Protein AF-A0A9X1B6A2-F1 (afdb_monomer)

Secondary structure (DSSP, 8-state):
---------S-HHHHHHTTPPP-------TTSTTHHHHHHHHHHHHHH-THHHHHHHHHHHHHHHHTTS--

Radius of gyration: 17.86 Å; Cα contacts (8 Å, |Δi|>4): 15; chains: 1; bounding box: 46×41×30 Å

Organism: NCBI:txid1064514

Sequence (71 aa):
MGDQTLQNPANPSELEARGLRPVVLWVPDTRRPGCADEFRRQLSLVESEPDDRQTLDFIEAAAWSDLRRCS

InterPro domains:
  IPR021558 Antitoxin MazE-like [PF11455] (14-63)

Foldseek 3Di:
DDDPPQPDVDDQVVCVVVVHHDDRDDDPDCPDPCNVVVVVVVVVVLVVDPVNVVVVVVVVVVVVVVVVVPD

pLDDT: mean 76.06, std 13.66, range [38.69, 90.94]

Solvent-accessible surface area (backbone atoms only — not comparable to full-atom values): 4751 Å² total; per-residue (Å²): 137,80,85,78,73,81,85,67,92,68,58,65,70,64,36,46,77,71,77,40,79,90,78,90,77,91,72,80,72,74,83,45,90,63,38,68,58,52,50,52,55,52,50,54,54,54,73,68,42,79,67,52,57,61,53,51,53,49,51,53,55,53,63,63,60,60,64,75,77,76,122

Mean predicted aligned error: 11.27 Å

Structure (mmCIF, N/CA/C/O backbone):
data_AF-A0A9X1B6A2-F1
#
_entry.id   AF-A0A9X1B6A2-F1
#
loop_
_atom_site.group_PDB
_atom_site.id
_atom_site.type_symbol
_atom_site.label_atom_id
_atom_site.label_alt_id
_atom_site.label_comp_id
_atom_site.label_asym_id
_atom_site.label_entity_id
_atom_site.label_seq_id
_atom_site.pdbx_PDB_ins_code
_atom_site.Cartn_x
_atom_site.Cartn_y
_atom_site.Cartn_z
_atom_site.occupancy
_atom_site.B_iso_or_equiv
_atom_site.auth_seq_id
_atom_site.auth_comp_id
_atom_site.auth_asym_id
_atom_site.auth_atom_id
_atom_site.pdbx_PDB_model_num
ATOM 1 N N . MET A 1 1 ? 24.543 -0.425 -0.618 1.00 38.69 1 MET A N 1
ATOM 2 C CA . MET A 1 1 ? 23.244 -0.618 0.057 1.00 38.69 1 MET A CA 1
ATOM 3 C C . MET A 1 1 ? 22.688 0.782 0.273 1.00 38.69 1 MET A C 1
ATOM 5 O O . MET A 1 1 ? 23.148 1.464 1.173 1.00 38.69 1 MET A O 1
ATOM 9 N N . GLY A 1 2 ? 21.936 1.298 -0.701 1.00 47.28 2 GLY A N 1
ATOM 10 C CA . GLY A 1 2 ? 21.645 2.733 -0.806 1.00 47.28 2 GLY A CA 1
ATOM 11 C C . GLY A 1 2 ? 20.527 3.158 0.137 1.00 47.28 2 GLY A C 1
ATOM 12 O O . GLY A 1 2 ? 19.470 2.532 0.140 1.00 47.28 2 GLY A O 1
ATOM 13 N N . ASP A 1 3 ? 20.795 4.207 0.906 1.00 51.12 3 ASP A N 1
ATOM 14 C CA . ASP A 1 3 ? 19.832 4.970 1.696 1.00 51.12 3 ASP A CA 1
ATOM 15 C C . ASP A 1 3 ? 18.777 5.569 0.749 1.00 51.12 3 ASP A C 1
ATOM 17 O O . ASP A 1 3 ? 19.038 6.532 0.028 1.00 51.12 3 ASP A O 1
ATOM 21 N N . GLN A 1 4 ? 17.617 4.913 0.643 1.00 50.09 4 GLN A N 1
ATOM 22 C CA . GLN A 1 4 ? 16.482 5.419 -0.127 1.00 50.09 4 GLN A CA 1
ATOM 23 C C . GLN A 1 4 ? 15.692 6.350 0.780 1.00 50.09 4 GLN A C 1
ATOM 25 O O . GLN A 1 4 ? 14.755 5.938 1.465 1.00 50.09 4 GLN A O 1
ATOM 30 N N . THR A 1 5 ? 16.119 7.609 0.802 1.00 52.00 5 THR A N 1
ATOM 31 C CA . THR A 1 5 ? 15.431 8.695 1.490 1.00 52.00 5 THR A CA 1
ATOM 32 C C . THR A 1 5 ? 13.958 8.694 1.083 1.00 52.00 5 THR A C 1
ATOM 34 O O . THR A 1 5 ? 13.630 8.834 -0.095 1.00 52.00 5 THR A O 1
ATOM 37 N N . LEU A 1 6 ? 13.079 8.507 2.069 1.00 57.41 6 LEU A N 1
ATOM 38 C CA . LEU A 1 6 ? 11.627 8.613 1.953 1.00 57.41 6 LEU A CA 1
ATOM 39 C C . LEU A 1 6 ? 11.263 9.893 1.197 1.00 57.41 6 LEU A C 1
ATOM 41 O O . LEU A 1 6 ? 11.358 10.996 1.734 1.00 57.41 6 LEU A O 1
ATOM 45 N N . GLN A 1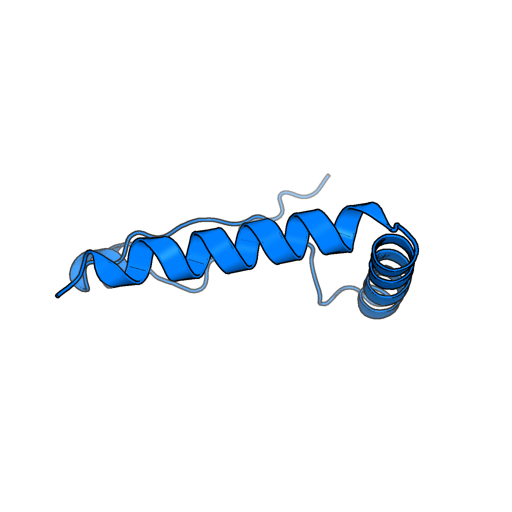 7 ? 10.858 9.747 -0.060 1.00 58.91 7 GLN A N 1
ATOM 46 C CA . GLN A 1 7 ? 10.413 10.864 -0.876 1.00 58.91 7 GLN A CA 1
ATOM 47 C C . GLN A 1 7 ? 8.999 11.246 -0.420 1.00 58.91 7 GLN A C 1
ATOM 49 O O . GLN A 1 7 ? 8.011 10.807 -0.999 1.00 58.91 7 GLN A O 1
ATOM 54 N N . ASN A 1 8 ? 8.898 12.014 0.666 1.00 64.44 8 ASN A N 1
ATOM 55 C CA . ASN A 1 8 ? 7.639 12.604 1.1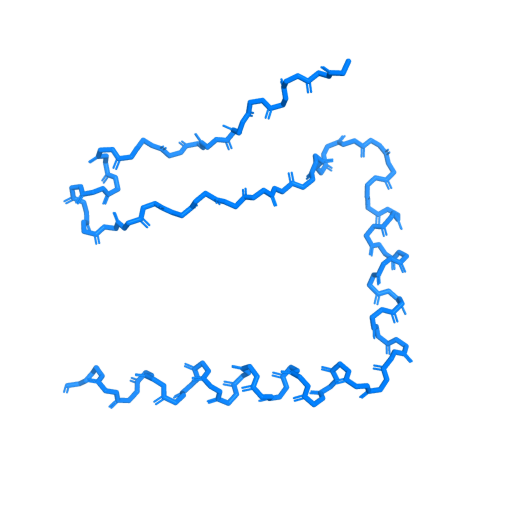07 1.00 64.44 8 ASN A CA 1
ATOM 56 C C . ASN A 1 8 ? 7.479 13.983 0.440 1.00 64.44 8 ASN A C 1
ATOM 58 O O . ASN A 1 8 ? 8.204 14.909 0.805 1.00 64.44 8 ASN A O 1
ATOM 62 N N . PRO A 1 9 ? 6.568 14.149 -0.536 1.00 64.44 9 PRO A N 1
ATOM 63 C CA . PRO A 1 9 ? 6.387 15.420 -1.231 1.00 64.44 9 PRO A CA 1
ATOM 64 C C . PRO A 1 9 ? 5.666 16.482 -0.385 1.00 64.44 9 PRO A C 1
ATOM 66 O O . PRO A 1 9 ? 5.565 17.625 -0.824 1.00 64.44 9 PRO A O 1
ATOM 69 N N . ALA A 1 10 ? 5.142 16.130 0.794 1.00 68.12 10 ALA A N 1
ATOM 70 C CA . ALA A 1 10 ? 4.369 17.038 1.631 1.00 68.12 10 ALA A CA 1
ATOM 71 C C . ALA A 1 10 ? 5.192 17.598 2.800 1.00 68.12 10 ALA A C 1
ATOM 73 O O . ALA A 1 10 ? 5.900 16.865 3.491 1.00 68.12 10 ALA A O 1
ATOM 74 N N . ASN A 1 11 ? 5.045 18.903 3.053 1.00 79.88 11 ASN A N 1
ATOM 75 C CA . ASN A 1 11 ? 5.624 19.578 4.210 1.00 79.88 11 ASN A CA 1
ATOM 76 C C . ASN A 1 11 ? 4.793 19.246 5.470 1.00 79.88 11 ASN A C 1
ATOM 78 O O . ASN A 1 11 ? 3.620 19.631 5.528 1.00 79.88 11 ASN A O 1
ATOM 82 N N . PRO A 1 12 ? 5.356 18.557 6.484 1.00 77.94 12 PRO A N 1
ATOM 83 C CA . PRO A 1 12 ? 4.614 18.161 7.682 1.00 77.94 12 PRO A CA 1
ATOM 84 C C . PRO A 1 12 ? 3.917 19.332 8.383 1.00 77.94 12 PRO A C 1
ATOM 86 O O . PRO A 1 12 ? 2.769 19.193 8.797 1.00 77.94 12 PRO A O 1
ATOM 89 N N . SER A 1 13 ? 4.552 20.507 8.431 1.00 80.00 13 SER A N 1
ATOM 90 C CA . SER A 1 13 ? 3.989 21.691 9.089 1.00 80.00 13 SER A CA 1
ATOM 91 C C . SER A 1 13 ? 2.755 22.248 8.369 1.00 80.00 13 SER A C 1
ATOM 93 O O . SER A 1 13 ? 1.846 22.769 9.012 1.00 80.00 13 SER A O 1
ATOM 95 N N . GLU A 1 14 ? 2.676 22.114 7.042 1.00 84.50 14 GLU A N 1
ATOM 96 C CA . GLU A 1 14 ? 1.495 22.527 6.269 1.00 84.50 14 GLU A CA 1
ATOM 97 C C . GLU A 1 14 ? 0.325 21.553 6.446 1.00 84.50 14 GLU A C 1
ATOM 99 O O . GLU A 1 14 ? -0.836 21.967 6.437 1.00 84.50 14 GLU A O 1
ATOM 104 N N . LEU A 1 15 ? 0.623 20.262 6.622 1.00 82.75 15 LEU A N 1
ATOM 105 C CA . LEU A 1 15 ? -0.381 19.241 6.916 1.00 82.75 15 LEU A CA 1
ATOM 106 C C . LEU A 1 15 ? -0.951 19.431 8.326 1.00 82.75 15 LEU A C 1
ATOM 108 O O . LEU A 1 15 ? -2.170 19.452 8.491 1.00 82.75 15 LEU A O 1
ATOM 112 N N . GLU A 1 16 ? -0.089 19.673 9.314 1.00 85.75 16 GLU A N 1
ATOM 113 C CA . GLU A 1 16 ? -0.489 19.934 10.701 1.00 85.75 16 GLU A CA 1
ATOM 114 C C . GLU A 1 16 ? -1.366 21.186 10.825 1.00 85.75 16 GLU A C 1
ATOM 116 O O . GLU A 1 16 ? -2.403 21.146 11.487 1.00 85.75 16 GLU A O 1
ATOM 121 N N . ALA A 1 17 ? -1.020 22.271 10.123 1.00 88.69 17 ALA A N 1
ATOM 122 C CA . ALA A 1 17 ? -1.819 23.500 10.097 1.00 88.69 17 ALA A CA 1
ATOM 123 C C . ALA A 1 17 ? -3.232 23.300 9.514 1.00 88.69 17 ALA A C 1
ATOM 125 O O . ALA A 1 17 ? -4.145 24.066 9.819 1.00 88.69 17 ALA A O 1
ATOM 126 N N . ARG A 1 18 ? -3.430 22.263 8.689 1.00 88.06 18 ARG A N 1
ATOM 127 C CA . ARG A 1 18 ? -4.733 21.870 8.124 1.00 88.06 18 ARG A CA 1
ATOM 128 C C . ARG A 1 18 ? -5.451 20.807 8.963 1.00 88.06 18 ARG A C 1
ATOM 130 O O . ARG A 1 18 ? -6.485 20.303 8.535 1.00 88.06 18 ARG A O 1
ATOM 137 N N . GLY A 1 19 ? -4.913 20.452 10.133 1.00 89.69 19 GLY A N 1
ATOM 138 C CA . GLY A 1 19 ? -5.455 19.405 11.001 1.00 89.69 19 GLY A CA 1
ATOM 139 C C . GLY A 1 19 ? -5.191 17.980 10.505 1.00 89.69 19 GLY A C 1
ATOM 140 O O . GLY A 1 19 ? -5.819 17.042 10.990 1.00 89.69 19 GLY A O 1
ATOM 141 N N . LEU A 1 20 ? -4.276 17.793 9.547 1.00 87.44 20 LEU A N 1
ATOM 142 C CA . LEU A 1 20 ? -3.901 16.485 9.014 1.00 87.44 20 LEU A CA 1
ATOM 143 C C . LEU A 1 20 ? -2.655 15.955 9.729 1.00 87.44 20 LEU A C 1
ATOM 145 O O . LEU A 1 20 ? -1.696 16.684 9.974 1.00 87.44 20 LEU A O 1
ATOM 149 N N . ARG A 1 21 ? -2.649 14.655 10.035 1.00 84.00 21 ARG A N 1
ATOM 150 C CA . ARG A 1 21 ? -1.485 13.961 10.598 1.00 84.00 21 ARG A CA 1
ATOM 151 C C . ARG A 1 21 ? -0.764 13.203 9.480 1.00 84.00 21 ARG A C 1
ATOM 153 O O . ARG A 1 21 ? -1.367 12.300 8.903 1.00 84.00 21 ARG A O 1
ATOM 160 N N . PRO A 1 22 ? 0.495 13.541 9.154 1.00 79.88 22 PRO A N 1
ATOM 161 C CA . PRO A 1 22 ? 1.242 12.810 8.140 1.00 79.88 22 PRO A CA 1
ATOM 162 C C . PRO A 1 22 ? 1.502 11.369 8.591 1.00 79.88 22 PRO A C 1
ATOM 164 O O . PRO A 1 22 ? 1.978 11.132 9.701 1.00 79.88 22 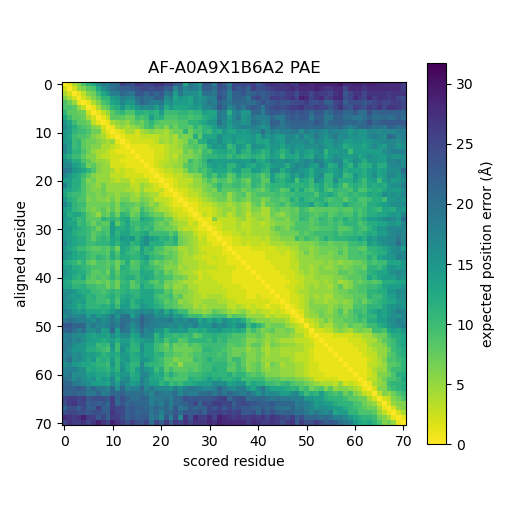PRO A O 1
ATOM 167 N N . VAL A 1 23 ? 1.219 10.414 7.705 1.00 79.88 23 VAL A N 1
ATOM 168 C CA . VAL A 1 23 ? 1.595 9.005 7.859 1.00 79.88 23 VAL A CA 1
ATOM 169 C C . VAL A 1 23 ? 2.631 8.690 6.793 1.00 79.88 23 VAL A C 1
ATOM 171 O O . VAL A 1 23 ? 2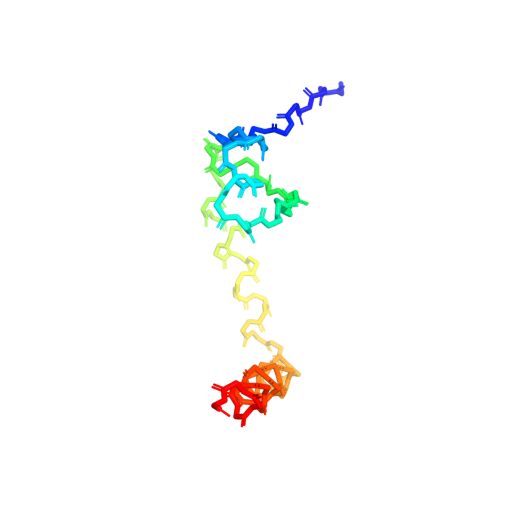.414 8.935 5.608 1.00 79.88 23 VAL A O 1
ATOM 174 N N . VAL A 1 24 ? 3.775 8.171 7.225 1.00 75.25 24 VAL A N 1
ATOM 175 C CA . VAL A 1 24 ? 4.863 7.791 6.329 1.00 75.25 24 VAL A CA 1
ATOM 176 C C . VAL A 1 24 ? 4.711 6.313 5.996 1.00 75.25 24 VAL A C 1
ATOM 178 O O . VAL A 1 24 ? 4.860 5.464 6.872 1.00 75.25 24 VAL A O 1
ATOM 181 N N . LEU A 1 25 ? 4.413 6.012 4.733 1.00 77.69 25 LEU A N 1
ATOM 182 C CA . LEU A 1 25 ? 4.359 4.649 4.216 1.00 77.69 25 LEU A CA 1
ATOM 183 C C . LEU A 1 25 ? 5.623 4.359 3.404 1.00 77.69 25 LEU A C 1
ATOM 185 O O . LEU A 1 25 ? 6.066 5.193 2.613 1.00 77.69 25 LEU A O 1
ATOM 189 N N . TRP A 1 26 ? 6.186 3.166 3.573 1.00 78.62 26 TRP A N 1
ATOM 190 C CA . TRP A 1 26 ? 7.232 2.685 2.680 1.00 78.62 26 TRP A CA 1
ATOM 191 C C . TRP A 1 26 ? 6.601 2.159 1.387 1.00 78.62 26 TRP A C 1
ATOM 193 O O . TRP A 1 26 ? 5.753 1.269 1.426 1.00 78.62 26 TRP A O 1
ATOM 203 N N . VAL A 1 27 ? 7.018 2.715 0.249 1.00 80.06 27 VAL A N 1
ATOM 204 C CA . VAL A 1 27 ? 6.545 2.328 -1.086 1.00 80.06 27 VAL A CA 1
ATOM 205 C C . VAL A 1 27 ? 7.754 1.871 -1.908 1.00 80.06 27 VAL A C 1
ATOM 207 O O . VAL A 1 27 ? 8.769 2.572 -1.907 1.00 80.06 27 V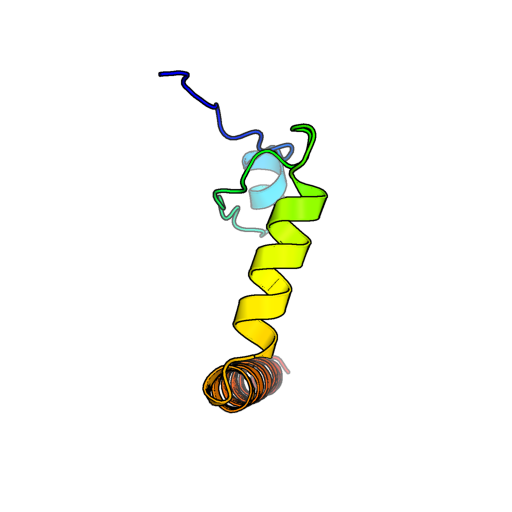AL A O 1
ATOM 210 N N . PRO A 1 28 ? 7.687 0.728 -2.612 1.00 76.25 28 PRO A N 1
ATOM 211 C CA . PRO A 1 28 ? 8.752 0.322 -3.527 1.00 76.25 28 PRO A CA 1
ATOM 212 C C . PRO A 1 28 ? 8.905 1.325 -4.685 1.00 76.25 28 PRO A C 1
ATOM 214 O O . PRO A 1 28 ? 7.923 1.925 -5.121 1.00 76.25 28 PRO A O 1
ATOM 217 N N . ASP A 1 29 ? 10.124 1.508 -5.213 1.00 81.25 29 ASP A N 1
ATOM 218 C CA . ASP A 1 29 ? 10.362 2.451 -6.321 1.00 81.25 29 ASP A CA 1
ATOM 219 C C . ASP A 1 29 ? 9.648 1.995 -7.604 1.00 81.25 29 ASP A C 1
ATOM 221 O O . ASP A 1 29 ? 10.117 1.114 -8.332 1.00 81.25 29 ASP A O 1
ATOM 225 N N . THR A 1 30 ? 8.522 2.644 -7.898 1.00 82.88 30 THR A N 1
ATOM 226 C CA . THR A 1 30 ? 7.662 2.343 -9.046 1.00 82.88 30 THR A CA 1
ATOM 227 C C . THR A 1 30 ? 8.269 2.749 -10.387 1.00 82.88 30 THR A C 1
ATOM 229 O O . THR A 1 30 ? 7.767 2.351 -11.438 1.00 82.88 30 THR A O 1
ATOM 2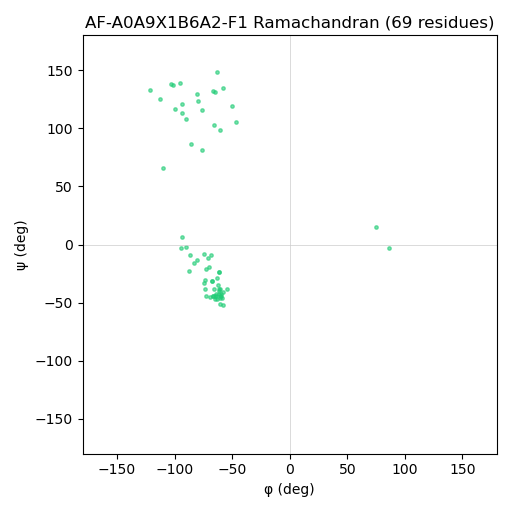32 N N . ARG A 1 31 ? 9.365 3.519 -10.380 1.00 82.19 31 ARG A N 1
ATOM 233 C CA . ARG A 1 31 ? 10.048 3.995 -11.594 1.00 82.19 31 ARG A CA 1
ATOM 234 C C . ARG A 1 31 ? 11.078 3.000 -12.115 1.00 82.19 31 ARG A C 1
ATOM 236 O O . ARG A 1 31 ? 11.624 3.198 -13.201 1.00 82.19 31 ARG A O 1
ATOM 243 N N . ARG A 1 32 ? 11.381 1.940 -11.359 1.00 84.69 32 ARG A N 1
ATOM 244 C CA . ARG A 1 32 ? 12.326 0.913 -11.796 1.00 84.69 32 ARG A CA 1
ATOM 245 C C . ARG A 1 32 ? 11.746 0.156 -13.003 1.00 84.69 32 ARG A C 1
ATOM 247 O O . ARG A 1 32 ? 10.604 -0.307 -12.936 1.00 84.69 32 ARG A O 1
ATOM 254 N N . PRO A 1 33 ? 12.513 -0.037 -14.091 1.00 83.19 33 PRO A N 1
ATOM 255 C CA . PRO A 1 33 ? 12.056 -0.863 -15.205 1.00 83.19 33 PRO A CA 1
ATOM 256 C C . PRO A 1 33 ? 11.729 -2.284 -14.717 1.00 83.19 33 PRO A C 1
ATOM 258 O O . PRO A 1 33 ? 12.478 -2.860 -13.926 1.00 83.19 33 PRO A O 1
ATOM 261 N N . GLY A 1 34 ? 10.591 -2.826 -15.160 1.00 83.81 34 GLY A N 1
ATOM 262 C CA . GLY A 1 34 ? 10.067 -4.131 -14.730 1.00 83.81 34 GLY A CA 1
ATOM 263 C C . GLY A 1 34 ? 9.208 -4.105 -13.458 1.00 83.81 34 GLY A C 1
ATOM 264 O O . GLY A 1 34 ? 8.643 -5.130 -13.091 1.00 83.81 34 GLY A O 1
ATOM 265 N N . CYS A 1 35 ? 9.044 -2.950 -12.801 1.00 85.50 35 CYS A N 1
ATOM 266 C CA . CYS A 1 35 ? 8.194 -2.842 -11.612 1.00 85.50 35 CYS A CA 1
ATOM 267 C C . CYS A 1 35 ? 6.724 -3.196 -11.906 1.00 85.50 35 CYS A C 1
ATOM 269 O O . CYS A 1 35 ? 6.099 -3.920 -11.139 1.00 85.50 35 CYS A O 1
ATOM 271 N N . ALA A 1 36 ? 6.194 -2.773 -13.059 1.00 87.31 36 ALA A N 1
ATOM 272 C CA . ALA A 1 36 ? 4.836 -3.123 -13.480 1.00 87.31 36 ALA A CA 1
ATOM 273 C C . ALA A 1 36 ? 4.638 -4.635 -13.689 1.00 87.31 36 ALA A C 1
ATOM 275 O O . ALA A 1 36 ? 3.563 -5.155 -13.402 1.00 87.31 36 ALA A O 1
ATOM 276 N N . ASP A 1 37 ? 5.657 -5.345 -14.174 1.00 89.69 37 ASP A N 1
ATOM 277 C CA . ASP A 1 37 ? 5.579 -6.793 -14.391 1.00 89.69 37 ASP A CA 1
ATOM 278 C C . ASP A 1 37 ? 5.626 -7.556 -13.068 1.00 89.69 37 ASP A C 1
ATOM 280 O O . ASP A 1 37 ? 4.866 -8.505 -12.877 1.00 89.69 37 ASP A O 1
ATOM 284 N N . GLU A 1 38 ? 6.443 -7.090 -12.122 1.00 86.94 38 GLU A N 1
ATOM 285 C CA . GLU A 1 38 ? 6.453 -7.628 -10.763 1.00 86.94 38 GLU A CA 1
ATOM 286 C C . GLU A 1 38 ? 5.118 -7.374 -10.053 1.00 86.94 38 GLU A C 1
ATOM 288 O O . GLU A 1 38 ? 4.570 -8.295 -9.454 1.00 86.94 38 GLU A O 1
ATOM 293 N N . PHE A 1 39 ? 4.529 -6.180 -10.194 1.00 87.81 39 PHE A N 1
ATOM 294 C C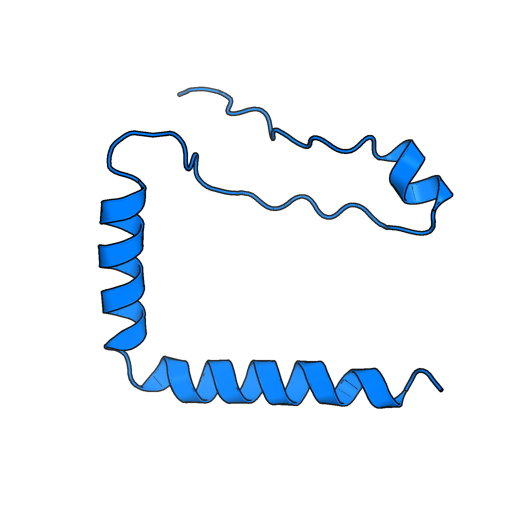A . PHE A 1 39 ? 3.190 -5.912 -9.666 1.00 87.81 39 PHE A CA 1
ATOM 295 C C . PHE A 1 39 ? 2.143 -6.850 -10.262 1.00 87.81 39 PHE A C 1
ATOM 297 O O . PHE A 1 39 ? 1.358 -7.425 -9.518 1.00 87.81 39 PHE A O 1
ATOM 304 N N . ARG A 1 40 ? 2.140 -7.060 -11.584 1.00 88.75 40 ARG A N 1
ATOM 305 C CA . ARG A 1 40 ? 1.207 -8.004 -12.223 1.00 88.75 40 ARG A CA 1
ATOM 306 C C . ARG A 1 40 ? 1.376 -9.421 -11.689 1.00 88.75 40 ARG A C 1
ATOM 308 O O . ARG A 1 40 ? 0.384 -10.079 -11.393 1.00 88.75 40 ARG A O 1
ATOM 315 N N . ARG A 1 41 ? 2.621 -9.882 -11.547 1.00 90.94 41 ARG A N 1
ATOM 316 C CA . ARG A 1 41 ? 2.920 -11.2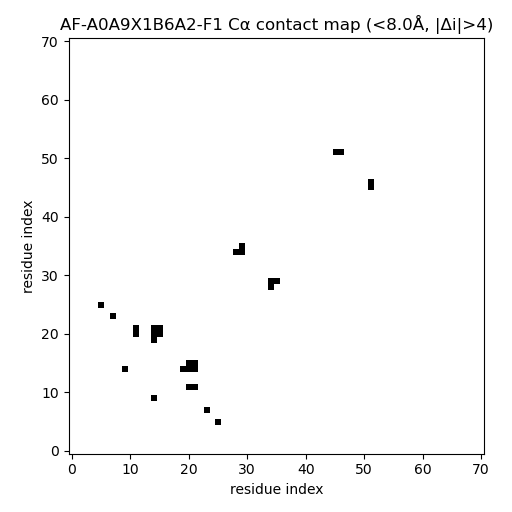01 -10.986 1.00 90.94 41 ARG A CA 1
ATOM 317 C C . ARG A 1 41 ? 2.407 -11.324 -9.551 1.00 90.94 41 ARG A C 1
ATOM 319 O O . ARG A 1 41 ? 1.792 -12.332 -9.229 1.00 90.94 41 ARG A O 1
ATOM 326 N N . GLN A 1 42 ? 2.647 -10.322 -8.708 1.00 88.56 42 GLN A N 1
ATOM 327 C CA . GLN A 1 42 ? 2.209 -10.327 -7.311 1.00 88.56 42 GLN A CA 1
ATOM 328 C C . GLN A 1 42 ? 0.684 -10.266 -7.184 1.00 88.56 42 GLN A C 1
ATOM 330 O O . 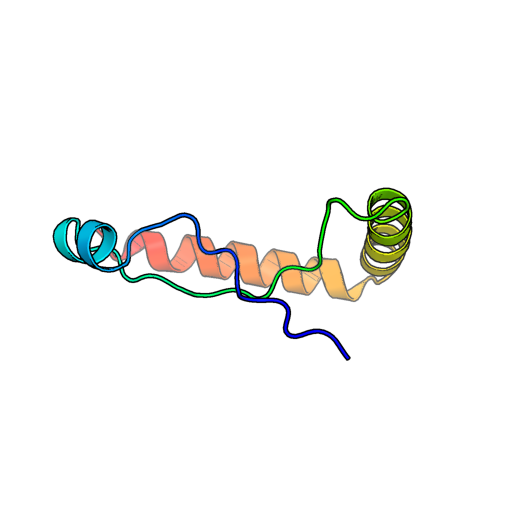GLN A 1 42 ? 0.114 -11.048 -6.433 1.00 88.56 42 GLN A O 1
ATOM 335 N N . LEU A 1 43 ? 0.020 -9.408 -7.963 1.00 87.00 43 LEU A N 1
ATOM 336 C CA . LEU A 1 43 ? -1.443 -9.320 -7.993 1.00 87.00 43 LEU A CA 1
ATOM 337 C C . LEU A 1 43 ? -2.080 -10.649 -8.409 1.00 87.00 43 LEU A C 1
ATOM 339 O O . LEU A 1 43 ? -3.023 -11.096 -7.771 1.00 87.00 43 LEU A O 1
ATOM 343 N N . SER A 1 44 ? -1.523 -11.322 -9.419 1.00 87.69 44 SER A N 1
ATOM 344 C CA . SER A 1 44 ? -2.022 -12.632 -9.847 1.00 87.69 44 SER A CA 1
ATOM 345 C C . SER A 1 44 ? -1.892 -13.713 -8.769 1.00 87.69 44 SER A C 1
ATOM 347 O O . SER A 1 44 ? -2.677 -14.657 -8.788 1.00 87.69 44 SER A O 1
ATOM 349 N N . LEU A 1 45 ? -0.903 -13.619 -7.873 1.00 86.56 45 LEU A N 1
ATOM 350 C CA . LEU A 1 45 ? -0.752 -14.566 -6.763 1.00 86.56 45 LEU A CA 1
ATOM 351 C C . LEU A 1 45 ? -1.824 -14.332 -5.696 1.00 86.56 45 LEU A C 1
ATOM 353 O O . LEU A 1 45 ? -2.453 -15.289 -5.262 1.00 86.56 45 LEU A O 1
ATOM 357 N N . VAL A 1 46 ? -2.067 -13.068 -5.346 1.00 83.00 46 VAL A N 1
ATOM 358 C CA . VAL A 1 46 ? -3.136 -12.640 -4.425 1.00 83.00 46 VAL A CA 1
ATOM 359 C C . VAL A 1 46 ? -4.500 -13.105 -4.955 1.00 83.00 46 VAL A C 1
ATOM 361 O O . VAL A 1 46 ? -5.220 -13.850 -4.307 1.00 83.00 46 VAL A O 1
ATOM 364 N N . GLU A 1 47 ? -4.826 -12.814 -6.216 1.00 82.12 47 GLU A N 1
ATOM 365 C CA . GLU A 1 47 ? -6.108 -13.235 -6.809 1.00 82.12 47 GLU A CA 1
ATOM 366 C C . GLU A 1 47 ? -6.317 -14.759 -6.856 1.00 82.12 47 GLU A C 1
ATOM 368 O O . GLU A 1 47 ? -7.458 -15.221 -6.927 1.00 82.12 47 GLU A O 1
ATOM 373 N N . SER A 1 48 ? -5.236 -15.545 -6.843 1.00 81.12 48 SER A N 1
ATOM 374 C CA . SER A 1 48 ? -5.318 -17.007 -6.853 1.00 81.12 48 SER A CA 1
ATOM 375 C C . SER A 1 48 ? -5.597 -17.624 -5.478 1.00 81.12 48 SER A C 1
ATOM 377 O O . SER A 1 48 ? -5.960 -18.800 -5.417 1.00 81.12 48 SER A O 1
ATOM 379 N N . GLU A 1 49 ? -5.474 -16.849 -4.395 1.00 79.25 49 GLU A N 1
ATOM 380 C CA . GLU A 1 49 ? -5.693 -17.313 -3.027 1.00 79.25 49 GLU A CA 1
ATOM 381 C C . GLU A 1 49 ? -7.145 -17.046 -2.571 1.00 79.25 49 GLU A C 1
ATOM 383 O O . GLU A 1 49 ? -7.607 -15.904 -2.538 1.00 79.25 49 GLU A O 1
ATOM 388 N N . PRO A 1 50 ? -7.915 -18.085 -2.195 1.00 68.19 50 PRO A N 1
ATOM 389 C CA . PRO A 1 50 ? -9.330 -17.937 -1.844 1.00 68.19 50 PRO A CA 1
ATOM 390 C C . PRO A 1 50 ? -9.581 -17.195 -0.517 1.00 68.19 50 PRO A C 1
ATOM 392 O O . PRO A 1 50 ? -10.686 -16.690 -0.312 1.00 68.19 50 PRO A O 1
ATOM 395 N N . ASP A 1 51 ? -8.582 -17.107 0.368 1.00 75.00 51 ASP A N 1
ATOM 396 C CA . ASP A 1 51 ? -8.672 -16.427 1.675 1.00 75.00 51 ASP A CA 1
ATOM 397 C C . ASP A 1 51 ? -8.712 -14.887 1.547 1.00 75.00 51 ASP A C 1
ATOM 399 O O . ASP A 1 51 ? -9.246 -14.173 2.406 1.00 75.00 51 ASP A O 1
ATOM 403 N N . ASP A 1 52 ? -8.239 -14.354 0.416 1.00 72.25 52 ASP A N 1
ATOM 404 C CA . ASP A 1 52 ? -8.160 -12.910 0.185 1.00 72.25 52 ASP A CA 1
ATOM 405 C C . ASP A 1 52 ? -9.540 -12.262 0.071 1.00 72.25 52 ASP A C 1
ATOM 407 O O . ASP A 1 52 ? -9.742 -11.128 0.508 1.00 72.25 52 ASP A O 1
ATOM 411 N N . ARG A 1 53 ? -10.536 -12.995 -0.442 1.00 79.94 53 ARG A N 1
ATOM 412 C CA . ARG A 1 53 ? -11.905 -12.479 -0.583 1.00 79.94 53 ARG A CA 1
ATOM 413 C C . ARG A 1 53 ? -12.525 -12.163 0.778 1.00 79.94 53 ARG A C 1
ATOM 415 O O . ARG A 1 53 ? -13.063 -11.078 0.966 1.00 79.94 53 ARG A O 1
ATOM 422 N N . GLN A 1 54 ? -12.403 -13.084 1.733 1.00 82.56 54 GLN A N 1
ATOM 423 C CA . GLN A 1 54 ? -12.960 -12.916 3.075 1.00 82.56 54 GLN A CA 1
ATOM 424 C C . GLN A 1 54 ? -12.272 -11.771 3.828 1.00 82.56 54 GLN A C 1
ATOM 426 O O . GLN A 1 54 ? -12.932 -11.001 4.528 1.00 82.56 54 GLN A O 1
ATOM 431 N N . THR A 1 55 ? -10.955 -11.639 3.658 1.00 83.88 55 THR A N 1
ATOM 432 C CA . THR A 1 55 ? -10.176 -10.545 4.247 1.00 83.88 55 THR A CA 1
ATOM 433 C C . THR A 1 55 ? -10.591 -9.190 3.674 1.00 83.88 55 THR A C 1
ATOM 435 O O . THR A 1 55 ? -10.799 -8.240 4.432 1.00 83.88 55 THR A O 1
ATOM 438 N N . LEU A 1 56 ? -10.768 -9.093 2.354 1.00 83.88 56 LEU A N 1
ATOM 439 C CA . LEU A 1 56 ? -11.234 -7.871 1.698 1.00 83.88 56 LEU A CA 1
ATOM 440 C C . LEU A 1 56 ? -12.655 -7.496 2.134 1.00 83.88 56 LEU A C 1
ATOM 442 O O . LEU A 1 56 ? -12.885 -6.341 2.495 1.00 83.88 56 LEU A O 1
ATOM 446 N N . ASP A 1 57 ? -13.569 -8.467 2.190 1.00 86.00 57 ASP A N 1
ATOM 447 C CA . ASP A 1 57 ? -14.947 -8.254 2.648 1.00 86.00 57 ASP A CA 1
ATOM 448 C C . ASP A 1 57 ? -14.980 -7.766 4.112 1.00 86.00 57 ASP A C 1
ATOM 450 O O . ASP A 1 57 ? -15.760 -6.879 4.470 1.00 86.00 57 ASP A O 1
ATOM 454 N N . PHE A 1 58 ? -14.101 -8.299 4.970 1.00 86.81 58 PHE A N 1
ATOM 455 C CA . PHE A 1 58 ? -13.952 -7.840 6.353 1.00 86.81 58 PHE A CA 1
ATOM 456 C C . PHE A 1 58 ? -13.443 -6.394 6.436 1.00 86.81 58 PHE A C 1
ATOM 458 O O . PHE A 1 58 ? -14.008 -5.591 7.184 1.00 86.81 58 PHE A O 1
ATOM 465 N N . ILE A 1 59 ? -12.397 -6.048 5.674 1.00 86.62 59 ILE A N 1
ATOM 466 C CA . ILE A 1 59 ? -11.838 -4.687 5.634 1.00 86.62 59 ILE A CA 1
ATOM 467 C C . ILE A 1 59 ? -12.895 -3.695 5.147 1.00 86.62 59 ILE A C 1
ATOM 469 O O . ILE A 1 59 ? -13.057 -2.630 5.746 1.00 86.62 59 ILE A O 1
ATOM 473 N N . GLU A 1 60 ? -13.637 -4.047 4.095 1.00 86.50 60 GLU A N 1
ATOM 474 C CA . GLU A 1 60 ? -14.718 -3.220 3.568 1.00 86.50 60 GLU A CA 1
ATOM 475 C C . GLU A 1 60 ? -15.809 -3.006 4.627 1.00 86.50 60 GLU A C 1
ATOM 477 O O . GLU A 1 60 ? -16.152 -1.865 4.946 1.00 86.50 60 GLU A O 1
ATOM 482 N N . ALA A 1 61 ? -16.302 -4.080 5.249 1.00 88.06 61 ALA A N 1
ATOM 483 C CA . ALA A 1 61 ? -17.306 -3.987 6.306 1.00 88.06 61 ALA A CA 1
ATOM 484 C C . ALA A 1 61 ? -16.841 -3.113 7.488 1.00 88.06 61 ALA A C 1
ATOM 486 O O . ALA A 1 61 ? -17.618 -2.302 8.002 1.00 88.06 61 ALA A O 1
ATOM 487 N N . ALA A 1 62 ? -15.573 -3.233 7.896 1.00 84.75 62 ALA A N 1
ATOM 488 C CA . ALA A 1 62 ? -14.985 -2.427 8.961 1.00 84.75 62 ALA A CA 1
ATOM 489 C C . ALA A 1 62 ? -14.875 -0.942 8.575 1.00 84.75 62 ALA A C 1
ATOM 491 O O . ALA A 1 62 ? -15.271 -0.081 9.366 1.00 84.75 62 ALA A O 1
ATOM 492 N N . ALA A 1 63 ? -14.427 -0.632 7.354 1.00 80.88 63 ALA A N 1
ATOM 493 C CA . ALA A 1 63 ? -14.274 0.738 6.861 1.00 80.88 63 ALA A CA 1
ATOM 494 C C . ALA A 1 63 ? -15.604 1.513 6.845 1.00 80.88 63 ALA A C 1
ATOM 496 O O . ALA A 1 63 ? -15.650 2.691 7.203 1.00 80.88 63 ALA A O 1
ATOM 497 N N . TRP A 1 64 ? -16.709 0.849 6.493 1.00 67.56 64 TRP A N 1
ATOM 498 C CA . TRP A 1 64 ? -18.041 1.466 6.482 1.00 67.56 64 TRP A CA 1
ATOM 499 C C . TRP A 1 64 ? -18.733 1.496 7.853 1.00 67.56 64 TRP A C 1
ATOM 501 O O . TRP A 1 64 ? -19.712 2.227 8.035 1.00 67.56 64 TRP A O 1
ATOM 511 N N . SER A 1 65 ? -18.258 0.712 8.824 1.00 62.53 65 SER A N 1
ATOM 512 C CA . SER A 1 65 ? -18.848 0.662 10.168 1.00 62.53 65 SER A CA 1
ATOM 513 C C . SER A 1 65 ? -18.531 1.904 11.011 1.00 62.53 65 SER A C 1
ATOM 515 O O . SER A 1 65 ? -19.373 2.330 11.804 1.00 62.53 65 SER A O 1
ATOM 517 N N . ASP A 1 66 ? -17.375 2.537 10.783 1.00 59.78 66 ASP A N 1
ATOM 518 C CA . ASP A 1 66 ? -16.891 3.670 11.588 1.00 59.78 66 ASP A CA 1
ATOM 519 C C . ASP A 1 66 ? -17.418 5.036 11.089 1.00 59.78 66 ASP A C 1
ATOM 521 O O . ASP A 1 66 ? -17.589 5.982 11.858 1.00 59.78 66 ASP A O 1
ATOM 525 N N . LEU A 1 67 ? -17.815 5.132 9.813 1.00 55.94 67 LEU A N 1
ATOM 526 C CA . LEU A 1 67 ? -18.358 6.364 9.213 1.00 55.94 67 LEU A CA 1
ATOM 527 C C . LEU A 1 67 ? -19.748 6.776 9.745 1.00 55.94 67 LEU A C 1
ATOM 529 O O . LEU A 1 67 ? -20.195 7.887 9.472 1.00 55.94 67 LEU A O 1
ATOM 533 N N . ARG A 1 68 ? -20.434 5.931 10.532 1.00 52.66 68 ARG A N 1
ATOM 534 C CA . ARG A 1 68 ? -21.735 6.260 11.161 1.00 52.66 68 ARG A CA 1
ATOM 535 C C . ARG A 1 68 ? -21.629 6.904 12.547 1.00 52.66 68 ARG A C 1
ATOM 537 O O . ARG A 1 68 ? -22.657 7.236 13.129 1.00 52.66 68 ARG A O 1
ATOM 544 N N . ARG A 1 69 ? -20.420 7.071 13.093 1.00 52.06 69 ARG A N 1
ATOM 545 C CA . ARG A 1 69 ? -20.186 7.770 14.374 1.00 52.06 69 ARG A CA 1
ATOM 546 C C . ARG A 1 69 ? -19.843 9.252 14.220 1.00 52.06 69 ARG A C 1
ATOM 548 O O . ARG A 1 69 ? -19.732 9.948 15.224 1.00 52.06 69 ARG A O 1
ATOM 555 N N . CYS A 1 70 ? -19.732 9.728 12.983 1.00 42.91 70 CYS A N 1
ATOM 556 C CA . CYS A 1 70 ? -19.474 11.120 12.639 1.00 42.91 70 CYS A CA 1
ATOM 557 C C . CYS A 1 70 ? -20.729 11.751 12.013 1.00 42.91 70 CYS A C 1
ATOM 559 O O . CYS A 1 70 ? -20.738 12.080 10.828 1.00 42.91 70 CYS A O 1
ATOM 561 N N . SER A 1 71 ? -21.799 11.883 12.798 1.00 42.53 71 SER A N 1
ATOM 562 C CA . SER A 1 71 ? -22.910 12.808 12.527 1.00 42.53 71 SER A CA 1
ATOM 563 C C . SER A 1 71 ? -23.241 13.578 13.791 1.00 42.53 71 SER A C 1
ATOM 565 O O . SER A 1 71 ? -23.447 12.880 14.812 1.00 42.53 71 SER A O 1
#